Protein AF-A0AAU8SUC9-F1 (afdb_monomer_lite)

Foldseek 3Di:
DWDQDPVRDIDDDDPPDDDDDPDDQPWDKDWDKAKFQFADAQDDPWTWTWGQHPVRDIDIATEDPVQVVPDPDDRHRHIWIFTWIFIARPVPRDTHNIHTPHTDDPDPDDDVVVVVVVVVVVCVVCVVPDPPVVVVCVVVPDDD

Radius of gyration: 23.09 Å; chains: 1; bounding box: 50×42×51 Å

Structure (mmCIF, N/CA/C/O backbone):
data_AF-A0AAU8SUC9-F1
#
_entry.id   AF-A0AAU8SUC9-F1
#
loop_
_atom_site.group_PDB
_atom_site.id
_atom_site.type_symbol
_atom_site.label_atom_id
_atom_site.label_alt_id
_atom_site.label_comp_id
_atom_site.label_asym_id
_atom_site.label_entity_id
_atom_site.label_seq_id
_atom_site.pdbx_PDB_ins_code
_atom_site.Cartn_x
_atom_site.Cartn_y
_atom_site.Cartn_z
_atom_site.occupancy
_atom_site.B_iso_or_equiv
_atom_site.auth_seq_id
_atom_site.auth_comp_id
_atom_site.auth_asym_id
_atom_site.auth_atom_id
_atom_site.pdbx_PDB_model_num
ATOM 1 N N . MET A 1 1 ? -11.347 16.479 -35.833 1.00 60.66 1 MET A N 1
ATOM 2 C CA . MET A 1 1 ? -12.434 15.485 -35.623 1.00 60.66 1 MET A CA 1
ATOM 3 C C . MET A 1 1 ? -13.723 16.224 -35.257 1.00 60.66 1 MET A C 1
ATOM 5 O O . MET A 1 1 ? -13.622 17.244 -34.582 1.00 60.66 1 MET A O 1
ATOM 9 N N . LYS A 1 2 ? -14.902 15.793 -35.737 1.00 58.38 2 LYS A N 1
ATOM 10 C CA . LYS A 1 2 ? -16.201 16.435 -35.433 1.00 58.38 2 LYS A CA 1
ATOM 11 C C . LYS A 1 2 ? -17.049 15.496 -34.575 1.00 58.38 2 LYS A C 1
ATOM 13 O O . LYS A 1 2 ? -17.334 14.389 -35.020 1.00 58.38 2 LYS A O 1
ATOM 18 N N . ILE A 1 3 ? -17.450 15.939 -33.386 1.00 65.25 3 ILE A N 1
ATOM 19 C CA . ILE A 1 3 ? -18.342 15.187 -32.491 1.00 65.25 3 ILE A CA 1
ATOM 20 C C . ILE A 1 3 ? -19.700 15.895 -32.486 1.00 65.25 3 ILE A C 1
ATOM 22 O O . ILE A 1 3 ? -19.759 17.116 -32.324 1.00 65.25 3 ILE A O 1
ATOM 26 N N . ARG A 1 4 ? -20.786 15.146 -32.705 1.00 55.44 4 ARG A N 1
ATOM 27 C CA . ARG A 1 4 ? -22.156 15.659 -32.558 1.00 55.44 4 ARG A CA 1
ATOM 28 C C . ARG A 1 4 ? -22.596 15.466 -31.114 1.00 55.44 4 ARG A C 1
ATOM 30 O O . ARG A 1 4 ? -22.541 14.346 -30.613 1.00 55.44 4 ARG A O 1
ATOM 37 N N . THR A 1 5 ? -23.024 16.538 -30.460 1.00 64.50 5 THR A N 1
ATOM 38 C CA . THR A 1 5 ? -23.604 16.451 -29.117 1.00 64.50 5 THR A CA 1
ATOM 39 C C . THR A 1 5 ? -25.114 16.225 -29.193 1.00 64.50 5 THR A C 1
ATOM 41 O O . THR A 1 5 ? -25.750 16.469 -30.219 1.00 64.50 5 THR A O 1
ATOM 44 N N . HIS A 1 6 ? -25.699 15.776 -28.083 1.00 63.12 6 HIS A N 1
ATOM 45 C CA . HIS A 1 6 ? -27.139 15.538 -27.926 1.00 63.12 6 HIS A CA 1
ATOM 46 C C . HIS A 1 6 ? -27.999 16.808 -28.107 1.00 63.12 6 HIS A C 1
ATOM 48 O O . HIS A 1 6 ? -29.202 16.704 -28.310 1.00 63.12 6 HIS A O 1
ATOM 54 N N . LEU A 1 7 ? -27.381 17.995 -28.098 1.00 68.62 7 LEU A N 1
ATOM 55 C CA . LEU A 1 7 ? -28.018 19.295 -28.343 1.00 68.62 7 LEU A CA 1
ATOM 56 C C . LEU A 1 7 ? -27.896 19.768 -29.805 1.00 68.62 7 LEU A C 1
ATOM 58 O O . LEU A 1 7 ? -28.199 20.916 -30.113 1.00 68.62 7 LEU A O 1
ATOM 62 N N . GLY A 1 8 ? -27.403 18.924 -30.719 1.00 67.06 8 GLY A N 1
ATOM 63 C CA . GLY A 1 8 ? -27.232 19.277 -32.135 1.00 67.06 8 GLY A CA 1
ATOM 64 C C . GLY A 1 8 ? -26.048 20.209 -32.425 1.00 67.06 8 GLY A C 1
ATOM 65 O O . GLY A 1 8 ? -25.765 20.496 -33.589 1.00 67.06 8 GLY A O 1
ATOM 66 N N . ALA A 1 9 ? -25.310 20.640 -31.398 1.00 69.69 9 ALA A N 1
ATOM 67 C CA . ALA A 1 9 ? -24.085 21.406 -31.567 1.00 69.69 9 ALA A CA 1
ATOM 68 C C . ALA A 1 9 ? -22.959 20.509 -32.111 1.00 69.69 9 ALA A C 1
ATOM 70 O O . ALA A 1 9 ? -22.746 19.377 -31.662 1.00 69.69 9 ALA A O 1
ATOM 71 N N . VAL A 1 10 ? -22.222 21.020 -33.098 1.00 69.00 10 VAL A N 1
ATOM 72 C CA . VAL A 1 10 ? -21.059 20.337 -33.676 1.00 69.00 10 VAL A CA 1
ATOM 73 C C . VAL A 1 10 ? -19.804 20.885 -33.016 1.00 69.00 10 VAL A C 1
ATOM 75 O O . VAL A 1 10 ? -19.412 22.022 -33.276 1.00 69.00 10 VAL A O 1
ATOM 78 N N . ILE A 1 11 ? -19.146 20.067 -32.196 1.00 72.31 11 ILE A N 1
ATOM 79 C CA . ILE A 1 11 ? -17.850 20.421 -31.612 1.00 72.31 11 ILE A CA 1
ATOM 80 C C . ILE A 1 11 ? -16.757 20.065 -32.622 1.00 72.31 11 ILE A C 1
ATOM 82 O O . ILE A 1 11 ? -16.648 18.919 -33.072 1.00 72.31 11 ILE A O 1
ATOM 86 N N . ALA A 1 12 ? -15.946 21.058 -32.994 1.00 75.75 12 ALA A N 1
ATOM 87 C CA . ALA A 1 12 ? -14.793 20.885 -33.868 1.00 75.75 12 ALA A CA 1
ATOM 88 C C . ALA A 1 12 ? -13.502 20.855 -33.039 1.00 75.75 12 ALA A C 1
ATOM 90 O O . ALA A 1 12 ? -13.077 21.881 -32.517 1.00 75.75 12 ALA A O 1
ATOM 91 N N . ILE A 1 13 ? -12.864 19.685 -32.958 1.00 74.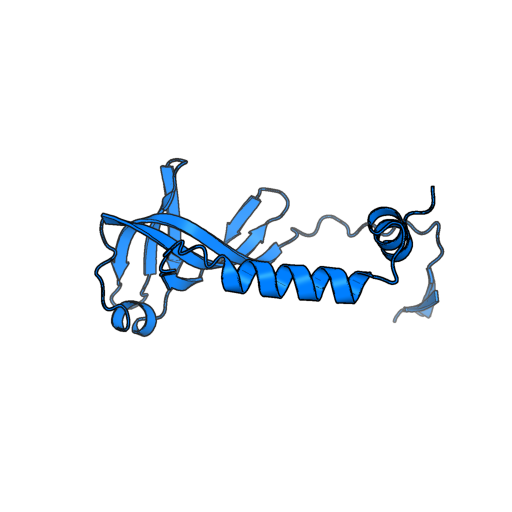44 13 ILE A N 1
ATOM 92 C CA . ILE A 1 13 ? -11.563 19.514 -32.295 1.00 74.44 13 ILE A CA 1
ATOM 93 C C . ILE A 1 13 ? -10.454 19.733 -33.331 1.00 74.44 13 ILE A C 1
ATOM 95 O O . ILE A 1 13 ? -10.416 19.028 -34.354 1.00 74.44 13 ILE A O 1
ATOM 99 N N . ARG A 1 14 ? -9.583 20.715 -33.068 1.00 78.00 14 ARG A N 1
ATOM 100 C CA . ARG A 1 14 ? -8.420 21.121 -33.878 1.00 78.00 14 ARG A CA 1
ATOM 101 C C . ARG A 1 14 ? -7.146 21.078 -33.027 1.00 78.00 14 ARG A C 1
ATOM 103 O O . ARG A 1 14 ? -7.227 21.025 -31.808 1.00 78.00 14 ARG A O 1
ATOM 110 N N . SER A 1 15 ? -5.976 21.161 -33.661 1.00 73.19 15 SER A N 1
ATOM 111 C CA . SER A 1 15 ? -4.673 21.194 -32.970 1.00 73.19 15 SER A CA 1
ATOM 112 C C . SER A 1 15 ? -4.510 22.371 -31.998 1.00 73.19 15 SER A C 1
ATOM 114 O O . SER A 1 15 ? -3.701 22.299 -31.088 1.00 73.19 15 SER A O 1
ATOM 116 N N . GLN A 1 16 ? -5.296 23.437 -32.165 1.00 77.25 16 GLN A N 1
ATOM 117 C CA . GLN A 1 16 ? -5.311 24.612 -31.282 1.00 77.25 16 GLN A CA 1
ATOM 118 C C . GLN A 1 16 ? -6.356 24.502 -30.157 1.00 77.25 16 GLN A C 1
ATOM 120 O O . GLN A 1 16 ? -6.477 25.403 -29.329 1.00 77.25 16 GLN A O 1
ATOM 125 N N . THR A 1 17 ? -7.171 23.443 -30.146 1.00 80.25 17 THR A N 1
ATOM 126 C CA . THR A 1 17 ? -8.195 23.248 -29.120 1.00 80.25 17 THR A CA 1
ATOM 127 C C . THR A 1 17 ? -7.518 22.876 -27.804 1.00 80.25 17 THR A C 1
ATOM 129 O O . THR A 1 17 ? -6.983 21.782 -27.667 1.00 80.25 17 THR A O 1
ATOM 132 N N . ASN A 1 18 ? -7.581 23.774 -26.820 1.00 67.44 18 ASN A N 1
ATOM 133 C CA . ASN A 1 18 ? -7.108 23.511 -25.465 1.00 67.44 18 ASN A CA 1
ATOM 134 C C . ASN A 1 18 ? -8.267 22.986 -24.609 1.00 67.44 18 ASN A C 1
ATOM 136 O O . ASN A 1 18 ? -9.080 23.766 -24.111 1.00 67.44 18 ASN A O 1
ATOM 140 N N . PHE A 1 19 ? -8.372 21.663 -24.480 1.00 68.88 19 PHE A N 1
ATOM 141 C CA . PHE A 1 19 ? -9.343 21.050 -23.579 1.00 68.88 19 PHE A CA 1
ATOM 142 C C . PHE A 1 19 ? -8.854 21.173 -22.134 1.00 68.88 19 PHE A C 1
ATOM 144 O O . PHE A 1 19 ? -7.811 20.632 -21.771 1.00 68.88 19 PHE A O 1
ATOM 151 N N . ARG A 1 20 ? -9.637 21.857 -21.301 1.00 61.12 20 ARG A N 1
ATOM 152 C CA . ARG A 1 20 ? -9.452 21.893 -19.852 1.00 61.12 20 ARG A CA 1
ATOM 153 C C . ARG A 1 20 ? -10.668 21.224 -19.234 1.00 61.12 20 ARG A C 1
ATOM 155 O O . ARG A 1 20 ? -11.768 21.748 -19.364 1.00 61.12 20 ARG A O 1
ATOM 162 N N . ALA A 1 21 ? -10.477 20.067 -18.607 1.00 58.41 21 ALA A N 1
ATOM 163 C CA . ALA A 1 21 ? -11.480 19.563 -17.680 1.00 58.41 21 ALA A CA 1
ATOM 164 C C . ALA A 1 21 ? -11.569 20.588 -16.540 1.00 58.41 21 ALA A C 1
ATOM 166 O O . ALA A 1 21 ? -10.546 20.866 -15.907 1.00 58.41 21 ALA A O 1
ATOM 167 N N . GLU A 1 22 ? -12.735 21.213 -16.353 1.00 55.66 22 GLU A N 1
ATOM 168 C CA . GLU A 1 22 ? -13.004 22.014 -15.156 1.00 55.66 22 GLU A CA 1
ATOM 169 C C . GLU A 1 22 ? -12.764 21.157 -13.908 1.00 55.66 22 GLU A C 1
ATOM 171 O O . GLU A 1 22 ? -12.849 19.935 -13.987 1.00 55.66 22 GLU A O 1
ATOM 176 N N . ASN A 1 23 ? -12.401 21.814 -12.801 1.00 55.09 23 ASN A N 1
ATOM 177 C CA . ASN A 1 23 ? -12.006 21.255 -11.503 1.00 55.09 23 ASN A CA 1
ATOM 178 C C . ASN A 1 23 ? -12.931 20.138 -10.986 1.00 55.09 23 ASN A C 1
ATOM 180 O O . ASN A 1 23 ? -13.742 20.335 -10.0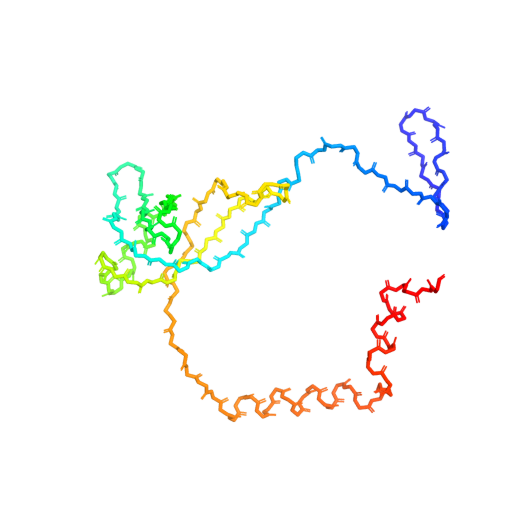85 1.00 55.09 23 ASN A O 1
ATOM 184 N N . GLU A 1 24 ? -12.774 18.940 -11.523 1.00 59.06 24 GLU A N 1
ATOM 185 C CA . GLU A 1 24 ? -13.194 17.706 -10.893 1.00 59.06 24 GLU A CA 1
ATOM 186 C C . GLU A 1 24 ? -12.014 17.248 -10.043 1.00 59.06 24 GLU A C 1
ATOM 188 O O . GLU A 1 24 ? -10.896 17.137 -10.557 1.00 59.06 24 GLU A O 1
ATOM 193 N N . GLN A 1 25 ? -12.250 17.003 -8.748 1.00 62.97 25 GLN A N 1
ATOM 194 C CA . GLN A 1 25 ? -11.316 16.252 -7.908 1.00 62.97 25 GLN A CA 1
ATOM 195 C C . GLN A 1 25 ? -10.878 15.026 -8.702 1.00 62.97 25 GLN A C 1
ATOM 197 O O . GLN A 1 25 ? -11.689 14.146 -9.012 1.00 62.97 25 GLN A O 1
ATOM 202 N N . ARG A 1 26 ? -9.606 15.001 -9.108 1.00 82.56 26 ARG A N 1
ATOM 203 C CA . ARG A 1 26 ? -9.081 13.952 -9.981 1.00 82.56 26 ARG A CA 1
ATOM 204 C C . ARG A 1 26 ? -8.755 12.738 -9.131 1.00 82.56 26 ARG A C 1
ATOM 206 O O . ARG A 1 26 ? -7.593 12.403 -8.931 1.00 82.56 26 ARG A O 1
ATOM 213 N N . LEU A 1 27 ? -9.804 12.099 -8.623 1.00 90.81 27 LEU A N 1
ATOM 214 C CA . LEU A 1 27 ? -9.714 10.834 -7.920 1.00 90.81 27 LEU A CA 1
ATOM 215 C C . LEU A 1 27 ? -9.441 9.734 -8.939 1.00 90.81 27 LEU A C 1
ATOM 217 O O . LEU A 1 27 ? -10.282 9.417 -9.783 1.00 90.81 27 LEU A O 1
ATOM 221 N N . VAL A 1 28 ? -8.257 9.139 -8.857 1.00 93.88 28 VAL A N 1
ATOM 222 C CA . VAL A 1 28 ? -7.856 8.035 -9.731 1.00 93.88 28 VAL A CA 1
ATOM 223 C C . VAL A 1 28 ? -7.657 6.764 -8.923 1.00 93.88 28 VAL A C 1
ATOM 225 O O . VAL A 1 28 ? -7.125 6.790 -7.816 1.00 93.88 28 VAL A O 1
ATOM 228 N N . ASN A 1 29 ? -8.074 5.629 -9.481 1.00 96.50 29 ASN A N 1
ATOM 229 C CA . ASN A 1 29 ? -7.775 4.336 -8.878 1.00 96.50 29 ASN A CA 1
ATOM 230 C C . ASN A 1 29 ? -6.285 4.033 -9.053 1.00 96.50 29 ASN A C 1
ATOM 232 O O . ASN A 1 29 ? -5.761 4.108 -10.167 1.00 96.50 29 ASN A O 1
ATOM 236 N N . VAL A 1 30 ? -5.617 3.664 -7.965 1.00 96.81 30 VAL A N 1
ATOM 237 C CA . VAL A 1 30 ? -4.188 3.340 -7.953 1.00 96.81 30 VAL A CA 1
ATOM 238 C C . VAL A 1 30 ? -3.934 1.987 -7.308 1.00 96.81 30 VAL A C 1
ATOM 240 O O . VAL A 1 30 ? -4.675 1.546 -6.431 1.00 96.81 30 VAL A O 1
ATOM 243 N N . ASP A 1 31 ? -2.847 1.359 -7.743 1.00 97.56 31 ASP A N 1
ATOM 244 C CA . ASP A 1 31 ? -2.215 0.210 -7.102 1.00 97.56 31 ASP A CA 1
ATOM 245 C C . ASP A 1 31 ? -0.829 0.676 -6.621 1.00 97.56 31 ASP A C 1
ATOM 247 O O . ASP A 1 31 ? -0.066 1.272 -7.397 1.00 97.56 31 ASP A O 1
ATOM 251 N N . ARG A 1 32 ? -0.544 0.538 -5.324 1.00 94.56 32 ARG A N 1
ATOM 252 C CA . ARG A 1 32 ? 0.645 1.121 -4.678 1.00 94.56 32 ARG A CA 1
ATOM 253 C C . ARG A 1 32 ? 1.267 0.142 -3.699 1.00 94.56 32 ARG A C 1
ATOM 255 O O . ARG A 1 32 ? 0.557 -0.580 -3.013 1.00 94.56 32 ARG A O 1
ATOM 262 N N . TYR A 1 33 ? 2.589 0.196 -3.587 1.00 95.56 33 TYR A N 1
ATOM 263 C CA . TYR A 1 33 ? 3.329 -0.431 -2.500 1.00 95.56 33 TYR A CA 1
ATOM 264 C C . TYR A 1 33 ? 3.677 0.645 -1.479 1.00 95.56 33 TYR A C 1
ATOM 266 O O . TYR A 1 33 ? 4.339 1.625 -1.820 1.00 95.56 33 TYR A O 1
ATOM 274 N N . VAL A 1 34 ? 3.212 0.478 -0.245 1.00 95.00 34 VAL A N 1
ATOM 275 C CA . VAL A 1 34 ? 3.440 1.431 0.844 1.00 95.00 34 VAL A CA 1
ATOM 276 C C . VAL A 1 34 ? 4.220 0.736 1.948 1.00 95.00 34 VAL A C 1
ATOM 278 O O . VAL A 1 34 ? 3.773 -0.282 2.465 1.00 95.00 34 VAL A O 1
ATOM 281 N N . GLY A 1 35 ? 5.395 1.266 2.284 1.00 95.31 35 GLY A N 1
ATOM 282 C CA . GLY A 1 35 ? 6.226 0.749 3.369 1.00 95.31 35 GLY A CA 1
ATOM 283 C C . GLY A 1 35 ? 5.852 1.372 4.710 1.00 95.31 35 GLY A C 1
ATOM 284 O O . GLY A 1 35 ? 5.678 2.591 4.797 1.00 95.31 35 GLY A O 1
ATOM 285 N N . GLY A 1 36 ? 5.756 0.553 5.752 1.00 95.62 36 GLY A N 1
ATOM 286 C CA . GLY A 1 36 ? 5.542 1.034 7.112 1.00 95.62 36 GLY A CA 1
ATOM 287 C C . GLY A 1 36 ? 5.536 -0.074 8.159 1.00 95.62 36 GLY A C 1
ATOM 288 O O . GLY A 1 36 ? 5.667 -1.259 7.849 1.00 95.62 36 GLY A O 1
ATOM 289 N N . GLU A 1 37 ? 5.387 0.333 9.418 1.00 97.56 37 GLU A N 1
ATOM 290 C CA . GLU A 1 37 ? 5.260 -0.583 10.550 1.00 97.56 37 GLU A CA 1
ATOM 291 C C . GLU A 1 37 ? 3.796 -0.945 10.784 1.00 97.56 37 GLU A C 1
ATOM 293 O O . GLU A 1 37 ? 2.993 -0.071 11.115 1.00 97.56 37 GLU A O 1
ATOM 298 N N . VAL A 1 38 ? 3.439 -2.224 10.682 1.00 97.69 38 VAL A N 1
ATOM 299 C CA . VAL A 1 38 ? 2.078 -2.672 11.012 1.00 97.69 38 VAL A CA 1
ATOM 300 C C . VAL A 1 38 ? 1.906 -2.675 12.528 1.00 97.69 38 VAL A C 1
ATOM 302 O O . VAL A 1 38 ? 2.519 -3.479 13.216 1.00 97.69 38 VAL A O 1
ATOM 305 N N . VAL A 1 39 ? 1.065 -1.795 13.062 1.00 98.12 39 VAL A N 1
ATOM 306 C CA . VAL A 1 39 ? 0.844 -1.639 14.514 1.00 98.12 39 VAL A CA 1
ATOM 307 C C . VAL A 1 39 ? -0.485 -2.222 14.993 1.00 98.12 39 VAL A C 1
ATOM 309 O O . VAL A 1 39 ? -0.645 -2.459 16.185 1.00 98.12 39 VAL A O 1
ATOM 312 N N . ASP A 1 40 ? -1.420 -2.465 14.074 1.00 98.00 40 ASP A N 1
ATOM 313 C CA . ASP A 1 40 ? -2.678 -3.170 14.329 1.00 98.00 40 ASP A CA 1
ATOM 314 C C . ASP A 1 40 ? -3.029 -4.041 13.119 1.00 98.00 40 ASP A C 1
ATOM 316 O O . ASP A 1 40 ? -2.758 -3.665 11.973 1.00 98.00 40 ASP A O 1
ATOM 320 N N . LEU A 1 41 ? -3.586 -5.224 13.372 1.00 97.31 41 LEU A N 1
ATOM 321 C CA . LEU A 1 41 ? -3.932 -6.190 12.337 1.00 97.31 41 LEU A CA 1
ATOM 322 C C . LEU A 1 41 ? -5.064 -7.096 12.817 1.00 97.31 41 LEU A C 1
ATOM 324 O O . LEU A 1 41 ? -4.914 -7.834 13.793 1.00 97.31 41 LEU A O 1
ATOM 328 N N . GLY A 1 42 ? -6.175 -7.102 12.087 1.00 96.00 42 GLY A N 1
ATOM 329 C CA . GLY A 1 42 ? -7.315 -7.962 12.380 1.00 96.00 42 GLY A CA 1
ATOM 330 C C . GLY A 1 42 ? -8.629 -7.198 12.373 1.00 96.00 42 GLY A C 1
ATOM 331 O O . GLY A 1 42 ? -8.807 -6.251 11.624 1.00 96.00 42 GLY A O 1
ATOM 332 N N . GLY A 1 43 ? -9.596 -7.666 13.158 1.00 95.25 43 GLY A N 1
ATOM 333 C CA . GLY A 1 43 ? -10.943 -7.099 13.212 1.00 95.25 43 GLY A CA 1
ATOM 334 C C . GLY A 1 43 ? -12.018 -8.182 13.167 1.00 95.25 43 GLY A C 1
ATOM 335 O O . GLY A 1 43 ? -11.995 -9.090 12.331 1.00 95.25 43 GLY A O 1
ATOM 336 N N . ALA A 1 44 ? -12.976 -8.101 14.092 1.00 93.19 44 ALA A N 1
ATOM 337 C CA . ALA A 1 44 ? -14.029 -9.106 14.222 1.00 93.19 44 ALA A CA 1
ATOM 338 C C . ALA A 1 44 ? -15.006 -9.071 13.037 1.00 93.19 44 ALA A C 1
ATOM 340 O O . ALA A 1 44 ? -15.275 -10.110 12.434 1.00 93.19 44 ALA A O 1
ATOM 341 N N . THR A 1 45 ? -15.498 -7.878 12.696 1.00 93.69 45 THR A N 1
ATOM 342 C CA . THR A 1 45 ? -16.501 -7.643 11.643 1.00 93.69 45 THR A CA 1
ATOM 343 C C . THR A 1 45 ? -15.914 -6.965 10.410 1.00 93.69 45 THR A C 1
ATOM 345 O O . THR A 1 45 ? -16.331 -7.264 9.297 1.00 93.69 45 THR A O 1
ATOM 348 N N . GLN A 1 46 ? -14.931 -6.084 10.602 1.00 95.31 46 GLN A N 1
ATOM 349 C CA . GLN A 1 46 ? -14.262 -5.333 9.541 1.00 95.31 46 GLN A CA 1
ATOM 350 C C . GLN A 1 46 ? -12.749 -5.531 9.656 1.00 95.31 46 GLN A C 1
ATOM 352 O O . GLN A 1 46 ? -12.083 -4.736 10.324 1.00 95.31 46 GLN A O 1
ATOM 357 N N . PRO A 1 47 ? -12.205 -6.611 9.067 1.00 97.69 47 PRO A N 1
ATOM 358 C CA . PRO A 1 47 ? -10.772 -6.845 9.072 1.00 97.69 47 PRO A CA 1
ATOM 359 C C . PRO A 1 47 ? -10.028 -5.682 8.408 1.00 97.69 47 PRO A C 1
ATOM 361 O O . PRO A 1 47 ? -10.430 -5.183 7.353 1.00 97.69 47 PRO A O 1
ATOM 364 N N . ASN A 1 48 ? -8.947 -5.244 9.034 1.00 98.12 48 ASN A N 1
ATOM 365 C CA . ASN A 1 48 ? -8.126 -4.131 8.597 1.00 98.12 48 ASN A CA 1
ATOM 366 C C . ASN A 1 48 ? -6.671 -4.314 9.065 1.00 98.12 48 ASN A C 1
ATOM 368 O O . ASN A 1 48 ? -6.349 -5.250 9.804 1.00 98.12 48 ASN A O 1
ATOM 372 N N . ALA A 1 49 ? -5.795 -3.440 8.579 1.00 97.81 49 ALA A N 1
ATOM 373 C CA . ALA A 1 49 ? -4.449 -3.265 9.104 1.00 97.81 49 ALA A CA 1
ATOM 374 C C . ALA A 1 49 ? -4.160 -1.772 9.269 1.00 97.81 49 ALA A C 1
ATOM 376 O O . ALA A 1 49 ? -4.537 -0.964 8.412 1.00 97.81 49 ALA A O 1
ATOM 377 N N . HIS A 1 50 ? -3.482 -1.409 10.353 1.00 98.25 50 HIS A N 1
ATOM 378 C CA . HIS A 1 50 ? -2.981 -0.059 10.580 1.00 98.25 50 HIS A CA 1
ATOM 379 C C . HIS A 1 50 ? -1.464 -0.068 10.435 1.00 98.25 50 HIS A C 1
ATOM 381 O O . HIS A 1 50 ? -0.774 -0.785 11.159 1.00 98.25 50 HIS A O 1
ATOM 387 N N . SER A 1 51 ? -0.945 0.748 9.522 1.00 97.62 51 SER A N 1
ATOM 388 C CA . SER A 1 51 ? 0.486 0.874 9.266 1.00 97.62 51 SER A CA 1
ATOM 389 C C . SER A 1 51 ? 0.962 2.285 9.582 1.00 97.62 51 SER A C 1
ATOM 391 O O . SER A 1 51 ? 0.473 3.248 8.990 1.00 97.62 51 SER A O 1
ATOM 393 N N . LYS A 1 52 ? 1.938 2.425 10.479 1.00 98.00 52 LYS A N 1
ATOM 394 C CA . LYS A 1 52 ? 2.640 3.692 10.691 1.00 98.00 52 LYS A CA 1
ATOM 395 C C . LYS A 1 52 ? 3.632 3.934 9.563 1.00 98.00 52 LYS A C 1
ATOM 397 O O . LYS A 1 52 ? 4.494 3.101 9.289 1.00 98.00 52 LYS A O 1
ATOM 402 N N . LEU A 1 53 ? 3.492 5.082 8.919 1.00 95.62 53 LEU A N 1
ATOM 403 C CA . LEU A 1 53 ? 4.338 5.532 7.825 1.00 95.62 53 LEU A CA 1
ATOM 404 C C . LEU A 1 53 ? 5.551 6.321 8.356 1.00 95.62 53 LEU A C 1
ATOM 406 O O . LEU A 1 53 ? 5.529 6.788 9.500 1.00 95.62 53 LEU A O 1
ATOM 410 N N . PRO A 1 54 ? 6.606 6.515 7.538 1.00 93.00 54 PRO A N 1
ATOM 411 C CA . PRO A 1 54 ? 7.791 7.284 7.934 1.00 93.00 54 PRO A CA 1
ATOM 412 C C . PRO A 1 54 ? 7.507 8.738 8.335 1.00 93.00 54 PRO A C 1
ATOM 414 O O . PRO A 1 54 ? 8.244 9.309 9.133 1.00 93.00 54 PRO A O 1
ATOM 417 N N . ASP A 1 55 ? 6.432 9.332 7.813 1.00 92.06 55 ASP A N 1
ATOM 418 C CA . ASP A 1 55 ? 5.974 10.687 8.147 1.00 92.06 55 ASP A CA 1
ATOM 419 C C . ASP A 1 55 ? 5.103 10.737 9.422 1.00 92.06 55 ASP A C 1
ATOM 421 O O . ASP A 1 55 ? 4.444 11.740 9.695 1.00 92.06 55 ASP A O 1
ATOM 425 N N . ALA A 1 56 ? 5.093 9.649 10.199 1.00 89.94 56 ALA A N 1
ATOM 426 C CA . ALA A 1 56 ? 4.286 9.429 11.397 1.00 89.94 56 ALA A CA 1
ATOM 427 C C . ALA A 1 56 ? 2.761 9.378 11.175 1.00 89.94 56 ALA A C 1
ATOM 429 O O . ALA A 1 56 ? 2.018 9.181 12.145 1.00 89.94 56 ALA A O 1
ATOM 430 N N . LYS A 1 57 ? 2.270 9.476 9.931 1.00 94.25 57 LYS A N 1
ATOM 431 C CA . LYS A 1 57 ? 0.856 9.220 9.633 1.00 94.25 57 LYS A CA 1
ATOM 432 C C . LYS A 1 57 ? 0.547 7.733 9.778 1.00 94.25 57 LYS A C 1
ATOM 434 O O . LYS A 1 57 ? 1.414 6.870 9.658 1.00 94.25 57 LYS A O 1
ATOM 439 N N . THR A 1 58 ? -0.717 7.425 10.046 1.00 96.75 58 THR A N 1
ATOM 440 C CA . THR A 1 58 ? -1.204 6.042 10.072 1.00 96.75 58 THR A CA 1
ATOM 441 C C . THR A 1 58 ? -2.061 5.796 8.844 1.00 96.75 58 THR A C 1
ATOM 443 O O . THR A 1 58 ? -3.090 6.443 8.663 1.00 96.75 58 THR A O 1
ATOM 446 N N . LEU A 1 59 ? -1.640 4.847 8.015 1.00 97.00 59 LEU A N 1
ATOM 447 C CA . LEU A 1 59 ? -2.443 4.317 6.927 1.00 97.00 59 LEU A CA 1
ATOM 448 C C . LEU A 1 59 ? -3.338 3.202 7.471 1.00 97.00 59 LEU A C 1
ATOM 450 O O . LEU A 1 59 ? -2.840 2.197 7.976 1.00 97.00 59 LEU A O 1
ATOM 454 N N . VAL A 1 60 ? -4.651 3.368 7.332 1.00 97.81 60 VAL A N 1
ATOM 455 C CA . VAL A 1 60 ? -5.644 2.335 7.647 1.00 97.81 60 VAL A CA 1
ATOM 456 C C . VAL A 1 60 ? -6.130 1.718 6.344 1.00 97.81 60 VAL A C 1
ATOM 458 O O . VAL A 1 60 ? -6.634 2.422 5.468 1.00 97.81 60 VAL A O 1
ATOM 461 N N . VAL A 1 61 ? -5.988 0.402 6.213 1.00 98.25 61 VAL A N 1
ATOM 462 C CA . VAL A 1 61 ? -6.428 -0.347 5.030 1.00 98.25 61 VAL A CA 1
ATOM 463 C C . VAL A 1 61 ? -7.467 -1.381 5.426 1.00 98.25 61 VAL A C 1
ATOM 465 O O . VAL A 1 61 ? -7.242 -2.170 6.343 1.00 98.25 61 VAL A O 1
ATOM 468 N N . ARG A 1 62 ? -8.600 -1.422 4.715 1.00 98.31 62 ARG A N 1
ATOM 469 C CA . ARG A 1 62 ? -9.531 -2.555 4.840 1.00 98.31 62 ARG A CA 1
ATOM 470 C C . ARG A 1 62 ? -8.879 -3.799 4.247 1.00 98.31 62 ARG A C 1
ATOM 472 O O . ARG A 1 62 ? -8.093 -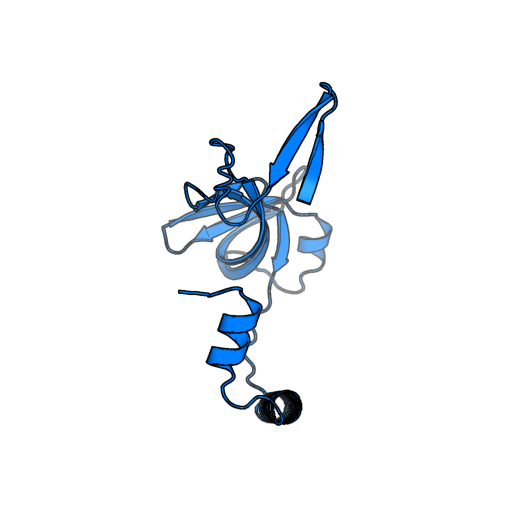3.690 3.307 1.00 98.31 62 ARG A O 1
ATOM 479 N N . THR A 1 63 ? -9.247 -4.980 4.713 1.00 97.44 63 THR A N 1
ATOM 480 C CA . THR A 1 63 ? -8.792 -6.223 4.087 1.00 97.44 63 THR A CA 1
ATOM 481 C C . THR A 1 63 ? -9.822 -7.332 4.221 1.00 97.44 63 THR A C 1
ATOM 483 O O . THR A 1 63 ? -10.742 -7.262 5.036 1.00 97.44 63 THR A O 1
ATOM 486 N N . ASP A 1 64 ? -9.660 -8.377 3.421 1.00 95.50 64 ASP A N 1
ATOM 487 C CA . ASP A 1 64 ? -10.408 -9.611 3.594 1.00 95.50 64 ASP A CA 1
ATOM 488 C C . ASP A 1 64 ? -9.742 -10.471 4.670 1.00 95.50 64 ASP A C 1
ATOM 490 O O . ASP A 1 64 ? -8.523 -10.640 4.697 1.00 95.50 64 ASP A O 1
ATOM 494 N N . ARG A 1 65 ? -10.543 -11.108 5.536 1.00 95.69 65 ARG A N 1
ATOM 495 C CA . ARG A 1 65 ? -10.020 -12.001 6.591 1.00 95.69 65 ARG A CA 1
ATOM 496 C C . ARG A 1 65 ? -9.102 -13.095 6.026 1.00 95.69 65 ARG A C 1
ATOM 498 O O . ARG A 1 65 ? -8.183 -13.535 6.709 1.00 95.69 65 ARG A O 1
ATOM 505 N N . ASN A 1 66 ? -9.365 -13.545 4.799 1.00 95.94 66 ASN A N 1
ATOM 506 C CA . ASN A 1 66 ? -8.565 -14.572 4.141 1.00 95.94 66 ASN A CA 1
ATOM 507 C C . ASN A 1 66 ? -7.152 -14.094 3.800 1.00 95.94 66 ASN A C 1
ATOM 509 O O . ASN A 1 66 ? -6.250 -14.908 3.929 1.00 95.94 66 ASN A O 1
ATOM 513 N N . VAL A 1 67 ? -6.959 -12.812 3.456 1.00 95.31 67 VAL A N 1
ATOM 514 C CA . VAL A 1 67 ? -5.627 -12.233 3.199 1.00 95.31 67 VAL A CA 1
ATOM 515 C C . VAL A 1 67 ? -4.770 -12.346 4.453 1.00 95.31 67 VAL A C 1
ATOM 517 O O . VAL A 1 67 ? -3.673 -12.875 4.397 1.00 95.31 67 VAL A O 1
ATOM 520 N N . ILE A 1 68 ? -5.304 -11.948 5.614 1.00 95.38 68 ILE A N 1
ATOM 521 C CA . ILE A 1 68 ? -4.583 -12.075 6.892 1.00 95.38 68 ILE A CA 1
ATOM 522 C C . ILE A 1 68 ? -4.332 -13.551 7.233 1.00 95.38 68 ILE A C 1
ATOM 524 O O . ILE A 1 68 ? -3.253 -13.911 7.686 1.00 95.38 68 ILE A O 1
ATOM 528 N N . ARG A 1 69 ? -5.332 -14.422 7.038 1.00 95.06 69 ARG A N 1
ATOM 529 C CA . ARG A 1 69 ? -5.232 -15.846 7.402 1.00 95.06 69 ARG A CA 1
ATOM 530 C C . ARG A 1 69 ? -4.215 -16.611 6.551 1.00 95.06 69 ARG A C 1
ATOM 532 O O . ARG A 1 69 ? -3.664 -17.590 7.042 1.00 95.06 69 ARG A O 1
ATOM 539 N N . SER A 1 70 ? -4.034 -16.235 5.286 1.00 94.56 70 SER A N 1
ATOM 540 C CA . SER A 1 70 ? -3.103 -16.918 4.382 1.00 94.56 70 SER A CA 1
ATOM 541 C C . SER A 1 70 ? -1.640 -16.587 4.652 1.00 94.56 70 SER A C 1
ATOM 543 O O . SER A 1 70 ? -0.776 -17.310 4.164 1.00 94.56 70 SER A O 1
ATOM 545 N N . GLU A 1 71 ? -1.358 -15.532 5.416 1.00 93.94 71 GLU A N 1
ATOM 546 C CA . GLU A 1 71 ? 0.008 -15.178 5.785 1.00 93.94 71 GLU A CA 1
ATOM 547 C C . GLU A 1 71 ? 0.625 -16.251 6.681 1.00 93.94 71 GLU A C 1
ATOM 549 O O . GLU A 1 71 ? 0.080 -16.625 7.722 1.00 93.94 71 GLU A O 1
ATOM 554 N N . SER A 1 72 ? 1.803 -16.730 6.288 1.00 90.81 72 SER A N 1
ATOM 555 C CA . SER A 1 72 ? 2.585 -17.677 7.086 1.00 90.81 72 SER A CA 1
ATOM 556 C C . SER A 1 72 ? 3.393 -17.001 8.194 1.00 90.81 72 SER A C 1
ATOM 558 O O . SER A 1 72 ? 3.895 -17.675 9.092 1.00 90.81 72 SER A O 1
ATOM 560 N N . GLU A 1 73 ? 3.547 -15.678 8.127 1.00 90.94 73 GLU A N 1
ATOM 561 C CA . GLU A 1 73 ? 4.344 -14.892 9.061 1.00 90.94 73 GLU A CA 1
ATOM 562 C C . GLU A 1 73 ? 3.486 -13.855 9.787 1.00 90.94 73 GLU A C 1
ATOM 564 O O . GLU A 1 73 ? 2.550 -13.284 9.235 1.00 90.94 73 GLU A O 1
ATOM 569 N N . ASN A 1 74 ? 3.829 -13.580 11.047 1.00 93.50 74 ASN A N 1
ATOM 570 C CA . ASN A 1 74 ? 3.229 -12.471 11.780 1.00 93.50 74 ASN A CA 1
ATOM 571 C C . ASN A 1 74 ? 3.870 -11.143 11.353 1.00 93.50 74 ASN A C 1
ATOM 573 O O . ASN A 1 74 ? 5.086 -10.991 11.501 1.00 93.50 74 ASN A O 1
ATOM 577 N N . HIS A 1 75 ? 3.050 -10.185 10.918 1.00 95.19 75 HIS A N 1
ATOM 578 C CA . HIS A 1 75 ? 3.477 -8.847 10.487 1.00 95.19 75 HIS A CA 1
ATOM 579 C C . HIS A 1 75 ? 3.355 -7.768 11.570 1.00 95.19 75 HIS A C 1
ATOM 581 O O . HIS A 1 75 ? 3.897 -6.682 11.394 1.00 95.19 75 HIS A O 1
ATOM 587 N N . LEU A 1 76 ? 2.685 -8.046 12.698 1.00 96.62 76 LEU A N 1
ATOM 588 C CA . LEU A 1 76 ? 2.544 -7.073 13.788 1.00 96.62 76 LEU A CA 1
ATOM 589 C C . LEU A 1 76 ? 3.909 -6.629 14.328 1.00 96.62 76 LEU A C 1
ATOM 591 O O . LEU A 1 76 ? 4.764 -7.454 14.655 1.00 96.62 76 LEU A O 1
ATOM 595 N N . TYR A 1 77 ? 4.052 -5.314 14.463 1.00 96.88 77 TYR A N 1
ATOM 596 C CA . TYR A 1 77 ? 5.234 -4.580 14.909 1.00 96.88 77 TYR A CA 1
ATOM 597 C C . TYR A 1 77 ? 6.475 -4.821 14.041 1.00 96.88 77 TYR A C 1
ATOM 599 O O . TYR A 1 77 ? 7.606 -4.844 14.530 1.00 96.88 77 TYR A O 1
ATOM 607 N N . LYS A 1 78 ? 6.271 -5.041 12.736 1.00 95.38 78 LYS A N 1
ATOM 608 C CA . LYS A 1 78 ? 7.346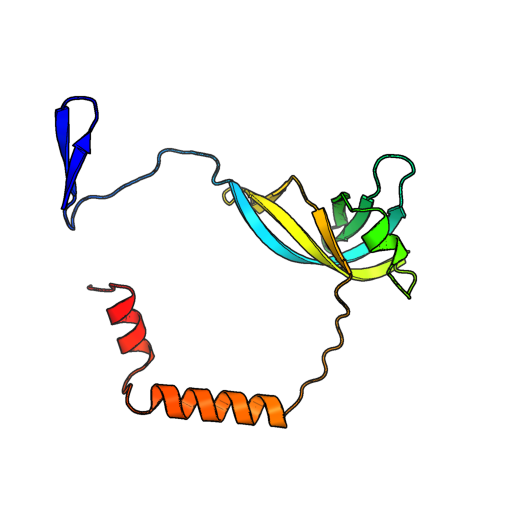 -5.201 11.751 1.00 95.38 78 LYS A CA 1
ATOM 609 C C . LYS A 1 78 ? 7.204 -4.207 10.609 1.00 95.38 78 LYS A C 1
ATOM 611 O O . LYS A 1 78 ? 6.098 -3.843 10.215 1.00 95.38 78 LYS A O 1
ATOM 616 N N . GLN A 1 79 ? 8.352 -3.822 10.056 1.00 94.69 79 GLN A N 1
ATOM 617 C CA . GLN A 1 79 ? 8.438 -3.079 8.802 1.00 94.69 79 GLN A CA 1
ATOM 618 C C . GLN A 1 79 ? 8.117 -4.009 7.634 1.00 94.69 79 GLN A C 1
ATOM 620 O O . GLN A 1 79 ? 8.821 -4.998 7.421 1.00 94.69 79 GLN A O 1
ATOM 625 N N . VAL A 1 80 ? 7.069 -3.684 6.883 1.00 94.06 80 VAL A N 1
ATOM 626 C CA . VAL A 1 80 ? 6.619 -4.449 5.715 1.00 94.06 80 VAL A CA 1
ATOM 627 C C . VAL A 1 80 ? 6.125 -3.506 4.623 1.00 94.06 80 VAL A C 1
ATOM 629 O O . VAL A 1 80 ? 5.772 -2.355 4.882 1.00 94.06 80 VAL A O 1
ATOM 632 N N . PHE A 1 81 ? 6.084 -3.997 3.386 1.00 95.31 81 PHE A N 1
ATOM 633 C CA . PHE A 1 81 ? 5.403 -3.307 2.297 1.00 95.31 81 PHE A CA 1
ATOM 634 C C . PHE A 1 81 ? 3.985 -3.849 2.156 1.00 95.31 81 PHE A C 1
ATOM 636 O O . PHE A 1 81 ? 3.773 -5.054 2.063 1.00 95.31 81 PHE A O 1
ATOM 643 N N . LEU A 1 82 ? 3.008 -2.955 2.106 1.00 96.31 82 LEU A N 1
ATOM 644 C CA . LEU A 1 82 ? 1.615 -3.274 1.848 1.00 96.31 82 LEU A CA 1
ATOM 645 C C . LEU A 1 82 ? 1.334 -2.958 0.383 1.00 96.31 82 LEU A C 1
ATOM 647 O O . LEU A 1 82 ? 1.506 -1.811 -0.037 1.00 96.31 82 LEU A O 1
ATOM 651 N N . ARG A 1 83 ? 0.874 -3.941 -0.394 1.00 97.00 83 ARG A N 1
ATOM 652 C CA . ARG A 1 83 ? 0.296 -3.658 -1.710 1.00 97.00 83 ARG A CA 1
ATOM 653 C C . ARG A 1 83 ? -1.165 -3.290 -1.525 1.00 97.00 83 ARG A C 1
ATOM 655 O O . ARG A 1 83 ? -1.950 -4.099 -1.029 1.00 97.00 83 ARG A O 1
ATOM 662 N N . ILE A 1 84 ? -1.534 -2.083 -1.925 1.00 98.00 84 ILE A N 1
ATOM 663 C CA . ILE A 1 84 ? -2.869 -1.535 -1.711 1.00 98.00 84 ILE A CA 1
ATOM 664 C C . ILE A 1 84 ? -3.524 -1.131 -3.025 1.00 98.00 84 ILE A C 1
ATOM 666 O O . ILE A 1 84 ? -2.861 -0.664 -3.951 1.00 98.00 84 ILE A O 1
ATOM 670 N N . ARG A 1 85 ? -4.851 -1.237 -3.062 1.00 98.31 85 ARG A N 1
ATOM 671 C CA . ARG A 1 85 ? -5.698 -0.519 -4.018 1.00 98.31 85 ARG A CA 1
ATOM 672 C C . ARG A 1 85 ? -6.402 0.613 -3.300 1.00 98.31 85 ARG A C 1
ATOM 674 O O . ARG A 1 85 ? -6.967 0.393 -2.233 1.00 98.31 85 ARG A O 1
ATOM 681 N N . ALA A 1 86 ? -6.374 1.802 -3.874 1.00 97.94 86 ALA A N 1
ATOM 682 C CA . ALA A 1 86 ? -6.942 2.997 -3.263 1.00 97.94 86 ALA A CA 1
ATOM 683 C C . ALA A 1 86 ? -7.402 3.984 -4.337 1.00 97.94 86 ALA A C 1
ATOM 685 O O . ALA A 1 86 ? -7.124 3.804 -5.527 1.00 97.94 86 ALA A O 1
ATOM 686 N N . LYS A 1 87 ? -8.072 5.048 -3.905 1.00 97.06 87 LYS A N 1
ATOM 687 C CA . LYS A 1 87 ? -8.256 6.262 -4.696 1.00 97.06 87 LYS A CA 1
ATOM 688 C C . LYS A 1 87 ? -7.211 7.283 -4.271 1.00 97.06 87 LYS A C 1
ATOM 690 O O . LYS A 1 87 ? -7.064 7.531 -3.078 1.00 97.06 87 LYS A O 1
ATOM 695 N N . LEU A 1 88 ? -6.504 7.851 -5.237 1.00 95.25 88 LEU A N 1
ATOM 696 C CA . LEU A 1 88 ? -5.573 8.954 -5.033 1.00 95.25 88 LEU A CA 1
ATOM 697 C C . LEU A 1 88 ? -6.232 10.247 -5.492 1.00 95.25 88 LEU A C 1
ATOM 699 O O . LEU A 1 88 ? -6.657 10.329 -6.647 1.00 95.25 88 LEU A O 1
ATOM 703 N N . ASP A 1 89 ? -6.279 11.237 -4.612 1.00 93.81 89 ASP A N 1
ATOM 704 C CA . ASP A 1 89 ? -6.542 12.615 -5.001 1.00 93.81 89 ASP A CA 1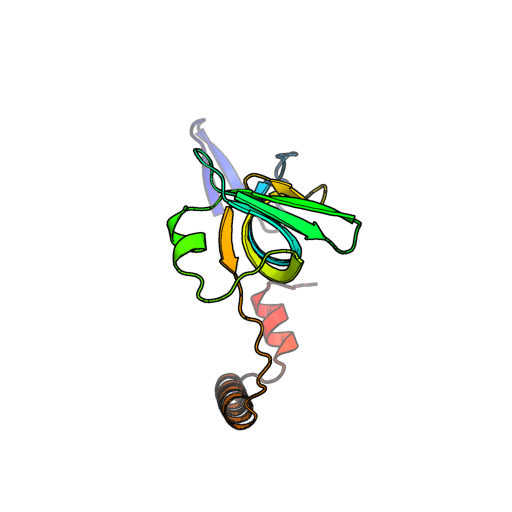
ATOM 705 C C . ASP A 1 89 ? -5.250 13.233 -5.552 1.00 93.81 89 ASP A C 1
ATOM 707 O O . ASP A 1 89 ? -4.271 13.396 -4.827 1.00 93.81 89 ASP A O 1
ATOM 711 N N . LEU A 1 90 ? -5.226 13.538 -6.852 1.00 89.62 90 LEU A N 1
ATOM 712 C CA . LEU A 1 90 ? -4.034 14.085 -7.510 1.00 89.62 90 LEU A CA 1
ATOM 713 C C . LEU A 1 90 ? -3.729 15.545 -7.141 1.00 89.62 90 LEU A C 1
ATOM 715 O O . LEU A 1 90 ? -2.656 16.027 -7.500 1.00 89.62 90 LEU A O 1
ATOM 719 N N . GLU A 1 91 ? -4.651 16.262 -6.499 1.00 89.19 91 GLU A N 1
ATOM 720 C CA . GLU A 1 91 ? -4.446 17.659 -6.109 1.00 89.19 91 GLU A CA 1
ATOM 721 C C . GLU A 1 91 ? -3.693 17.764 -4.781 1.00 89.19 91 GLU A C 1
ATOM 723 O O . GLU A 1 91 ? -2.748 18.545 -4.667 1.00 89.19 91 GLU A O 1
ATOM 728 N N . ILE A 1 92 ? -4.086 16.950 -3.798 1.00 90.75 92 ILE A N 1
ATOM 729 C CA . ILE A 1 92 ? -3.537 16.989 -2.431 1.00 90.75 92 ILE A CA 1
ATOM 730 C C . ILE A 1 92 ? -2.633 15.798 -2.086 1.00 90.75 92 ILE A C 1
ATOM 732 O O . ILE A 1 92 ? -2.070 15.761 -0.995 1.00 90.75 92 ILE A O 1
ATOM 736 N N . ASP A 1 93 ? -2.480 14.846 -3.009 1.00 89.62 93 ASP A N 1
ATOM 737 C CA . ASP A 1 93 ? -1.683 13.620 -2.850 1.00 89.62 93 ASP A CA 1
ATOM 738 C C . ASP A 1 93 ? -2.133 12.748 -1.659 1.00 89.62 93 ASP A C 1
ATOM 740 O O . ASP A 1 93 ? -1.331 12.146 -0.945 1.00 89.62 93 ASP A O 1
ATOM 744 N N . GLU A 1 94 ? -3.451 12.670 -1.434 1.00 91.62 94 GLU A N 1
ATOM 745 C CA . GLU A 1 94 ? -4.041 11.874 -0.353 1.00 91.62 94 GLU A CA 1
ATOM 746 C C . GLU A 1 94 ? -4.733 10.604 -0.861 1.00 91.62 94 GLU A C 1
ATOM 748 O O . GLU A 1 94 ? -5.399 10.582 -1.900 1.00 91.62 94 GLU A O 1
ATOM 753 N N . LEU A 1 95 ? -4.585 9.522 -0.090 1.00 93.75 95 LEU A N 1
ATOM 754 C CA . LEU A 1 95 ? -5.198 8.227 -0.368 1.00 93.75 95 LEU A CA 1
ATOM 755 C C . LEU A 1 95 ? -6.507 8.056 0.406 1.00 93.75 95 LEU A C 1
ATOM 757 O O . LEU A 1 95 ? -6.576 8.298 1.609 1.00 93.75 95 LEU A O 1
ATOM 761 N N . SER A 1 96 ? -7.522 7.531 -0.271 1.00 94.94 96 SER A N 1
ATOM 762 C CA . SER A 1 96 ? -8.806 7.137 0.312 1.00 94.94 96 SER A CA 1
ATOM 763 C C . SER A 1 96 ? -9.238 5.755 -0.186 1.00 94.94 96 SER A C 1
ATOM 765 O O . SER A 1 96 ? -8.659 5.196 -1.119 1.00 94.94 96 SER A O 1
ATOM 767 N N . ASP A 1 97 ? -10.246 5.164 0.461 1.00 96.50 97 ASP A N 1
ATOM 768 C CA . ASP A 1 97 ? -10.793 3.845 0.111 1.00 96.50 97 ASP A CA 1
ATOM 769 C C . ASP A 1 97 ? -9.760 2.701 0.048 1.00 96.50 97 ASP A C 1
ATOM 771 O O . ASP A 1 97 ? -9.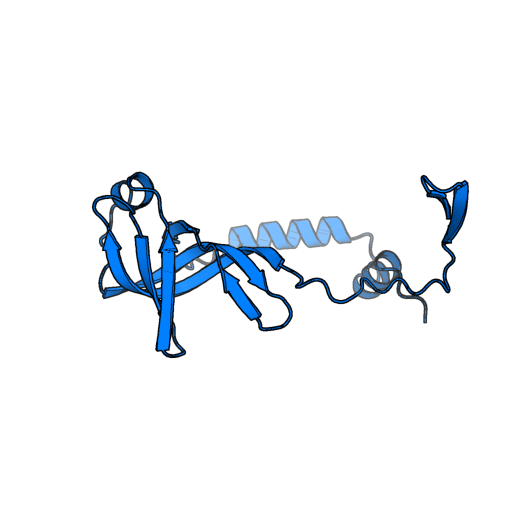953 1.719 -0.677 1.00 96.50 97 ASP A O 1
ATOM 775 N N . ALA A 1 98 ? -8.684 2.806 0.830 1.00 97.94 98 ALA A N 1
ATOM 776 C CA . ALA A 1 98 ? -7.556 1.895 0.757 1.00 97.94 98 ALA A CA 1
ATOM 777 C C . ALA A 1 98 ? -7.925 0.461 1.185 1.00 97.94 98 ALA A C 1
ATOM 779 O O . ALA A 1 98 ? -8.498 0.218 2.252 1.00 97.94 98 ALA A O 1
ATOM 780 N N . GLN A 1 99 ? -7.569 -0.499 0.337 1.00 98.31 99 GLN A N 1
ATOM 781 C CA . GLN A 1 99 ? -7.740 -1.929 0.543 1.00 98.31 99 GLN A CA 1
ATOM 782 C C . GLN A 1 99 ? -6.401 -2.631 0.402 1.00 98.31 99 GLN A C 1
ATOM 784 O O . GLN A 1 99 ? -5.733 -2.493 -0.622 1.00 98.31 99 GLN A O 1
ATOM 789 N N . LEU A 1 100 ? -6.043 -3.417 1.408 1.00 98.00 100 LEU A N 1
ATOM 790 C CA . LEU A 1 100 ? -4.905 -4.313 1.352 1.00 98.00 100 LEU A CA 1
ATOM 791 C C . LEU A 1 100 ? -5.194 -5.438 0.359 1.00 98.00 100 LEU A C 1
ATOM 793 O O . LEU A 1 100 ? -6.223 -6.109 0.445 1.00 98.00 100 LEU A O 1
ATOM 797 N N . VAL A 1 101 ? -4.270 -5.629 -0.573 1.00 96.88 101 VAL A N 1
ATOM 798 C CA . VAL A 1 101 ? -4.281 -6.743 -1.521 1.00 96.88 101 VAL A CA 1
ATOM 799 C C . VAL A 1 101 ? -3.396 -7.873 -1.008 1.00 96.88 101 VAL A C 1
ATOM 801 O O . VAL A 1 101 ? -3.827 -9.019 -1.005 1.00 96.88 101 VAL A O 1
ATOM 804 N N . GLU A 1 102 ? -2.184 -7.547 -0.560 1.00 95.12 102 GLU A N 1
ATOM 805 C CA . GLU A 1 102 ? -1.202 -8.506 -0.043 1.00 95.12 102 GLU A CA 1
ATOM 806 C C . GLU A 1 102 ? -0.152 -7.796 0.821 1.00 95.12 102 GLU A C 1
ATOM 808 O O . GLU A 1 102 ? 0.121 -6.600 0.640 1.00 95.12 102 GLU A O 1
ATOM 813 N N . PHE A 1 103 ? 0.467 -8.548 1.729 1.00 95.06 103 PHE A N 1
ATOM 814 C CA . PHE A 1 103 ? 1.741 -8.161 2.323 1.00 95.06 103 PHE A CA 1
ATOM 815 C C . PHE A 1 103 ? 2.842 -8.514 1.324 1.00 95.06 103 PHE A C 1
ATOM 817 O O . PHE A 1 103 ? 3.061 -9.676 0.993 1.00 95.06 103 PHE A O 1
ATOM 824 N N . ALA A 1 104 ? 3.512 -7.503 0.783 1.00 91.56 104 ALA A N 1
ATOM 825 C CA . ALA A 1 104 ? 4.542 -7.720 -0.212 1.00 91.56 104 ALA A CA 1
ATOM 826 C C . ALA A 1 104 ? 5.819 -8.202 0.479 1.00 91.56 104 ALA A C 1
ATOM 828 O O . ALA A 1 104 ? 6.462 -7.462 1.232 1.00 91.56 104 ALA A O 1
ATOM 829 N N . HIS A 1 105 ? 6.217 -9.436 0.185 1.00 79.12 105 HIS A N 1
ATOM 830 C CA . HIS A 1 105 ? 7.508 -9.960 0.603 1.00 79.12 105 HIS A CA 1
ATOM 831 C C . HIS A 1 105 ? 8.604 -9.278 -0.215 1.00 79.12 105 HIS A C 1
ATOM 833 O O . HIS A 1 105 ? 8.924 -9.682 -1.335 1.00 79.12 105 HIS A O 1
ATOM 839 N N . TYR A 1 106 ? 9.177 -8.210 0.337 1.00 67.38 106 TYR A N 1
ATOM 840 C CA . TYR A 1 106 ? 10.344 -7.575 -0.256 1.00 67.38 106 TYR A CA 1
ATOM 841 C C . TYR A 1 106 ? 11.568 -8.466 -0.025 1.00 67.38 106 TYR A C 1
ATOM 843 O O . TYR A 1 106 ? 12.266 -8.352 0.980 1.00 67.38 106 TYR A O 1
ATOM 851 N N . SER A 1 107 ? 11.807 -9.381 -0.964 1.00 64.62 107 SER A N 1
ATOM 852 C CA . SER A 1 107 ? 13.051 -10.137 -1.073 1.00 64.62 107 SER A CA 1
ATOM 853 C C . SER A 1 107 ? 13.833 -9.592 -2.269 1.00 64.62 107 SER A C 1
ATOM 855 O O . SER A 1 107 ? 13.631 -10.054 -3.394 1.00 64.62 107 SER A O 1
ATOM 857 N N . PRO A 1 108 ? 14.666 -8.551 -2.086 1.00 63.12 108 PRO A N 1
ATOM 858 C CA . PRO A 1 108 ? 15.491 -8.020 -3.160 1.00 63.12 108 PRO A CA 1
ATOM 859 C C . PRO A 1 108 ? 16.596 -9.030 -3.480 1.00 63.12 108 PRO A C 1
ATOM 861 O O . PRO A 1 108 ? 17.718 -8.929 -2.989 1.00 63.12 108 PRO A O 1
ATOM 864 N N . HIS A 1 109 ? 16.278 -10.029 -4.296 1.00 71.31 109 HIS A N 1
ATOM 865 C CA . HIS A 1 109 ? 17.279 -10.866 -4.933 1.00 71.31 109 HIS A CA 1
ATOM 866 C C . HIS A 1 109 ? 17.501 -10.336 -6.346 1.00 71.31 109 HIS A C 1
ATOM 868 O O . HIS A 1 109 ? 16.653 -10.490 -7.224 1.00 71.31 109 HIS A O 1
ATOM 874 N N . PHE A 1 110 ? 18.624 -9.651 -6.554 1.00 78.81 110 PHE A N 1
ATOM 875 C CA . PHE A 1 110 ? 19.054 -9.295 -7.898 1.00 78.81 110 PHE A CA 1
ATOM 876 C C . PHE A 1 110 ? 19.525 -10.572 -8.590 1.00 78.81 110 PHE A C 1
ATOM 878 O O . PHE A 1 110 ? 20.500 -11.172 -8.147 1.00 78.81 110 PHE A O 1
ATOM 885 N N . ASP A 1 111 ? 18.819 -10.981 -9.642 1.00 86.62 111 ASP A N 1
ATOM 886 C CA . ASP A 1 111 ? 19.229 -12.058 -10.542 1.00 86.62 111 ASP A CA 1
ATOM 887 C C . ASP A 1 111 ? 19.964 -11.431 -11.741 1.00 86.62 111 ASP A C 1
ATOM 889 O O . ASP A 1 111 ? 19.311 -10.890 -12.646 1.00 86.62 111 ASP A O 1
ATOM 893 N N . PRO A 1 112 ? 21.312 -11.471 -11.772 1.00 91.19 112 PRO A N 1
ATOM 894 C CA . PRO A 1 112 ? 22.080 -10.867 -12.854 1.00 91.19 112 PRO A CA 1
ATOM 895 C C . PRO A 1 112 ? 21.787 -11.526 -14.204 1.00 91.19 112 PRO A C 1
ATOM 897 O O . PRO A 1 112 ? 21.749 -10.841 -15.222 1.00 91.19 112 PRO A O 1
ATOM 900 N N . ALA A 1 113 ? 21.523 -12.836 -14.222 1.00 93.62 113 ALA A N 1
ATOM 901 C CA . ALA A 1 113 ? 21.290 -13.583 -15.454 1.00 93.62 113 ALA A CA 1
ATOM 902 C C . ALA A 1 113 ? 19.921 -13.248 -16.061 1.00 93.62 113 ALA A C 1
ATOM 904 O O . ALA A 1 113 ? 19.793 -13.072 -17.278 1.00 93.62 113 ALA A O 1
ATOM 905 N N . ALA A 1 114 ? 18.884 -13.116 -15.228 1.00 89.81 114 ALA A N 1
ATOM 906 C CA . ALA A 1 114 ? 17.585 -12.627 -15.685 1.00 89.81 114 ALA A CA 1
ATOM 907 C C . ALA A 1 114 ? 17.677 -11.182 -16.194 1.00 89.81 114 ALA A C 1
ATOM 909 O O . ALA A 1 114 ? 17.076 -10.864 -17.225 1.00 89.81 114 ALA A O 1
ATOM 910 N N . PHE A 1 115 ? 18.447 -10.330 -15.511 1.00 93.25 115 PHE A N 1
ATOM 911 C CA . PHE A 1 115 ? 18.676 -8.953 -15.935 1.00 93.25 115 PHE A CA 1
ATOM 912 C C . PHE A 1 115 ? 19.375 -8.885 -17.299 1.00 93.25 115 PHE A C 1
ATOM 914 O O . PHE A 1 115 ? 18.846 -8.254 -18.212 1.00 93.25 115 PHE A O 1
ATOM 921 N N . GLU A 1 116 ? 20.490 -9.596 -17.489 1.00 96.62 116 GLU A N 1
ATOM 922 C CA . GLU A 1 116 ? 21.195 -9.675 -18.778 1.00 96.62 116 GLU A CA 1
ATOM 923 C C . GLU A 1 116 ? 20.276 -10.158 -19.906 1.00 96.62 116 GLU A C 1
ATOM 925 O O . GLU A 1 116 ? 20.236 -9.566 -20.985 1.00 96.62 116 GLU A O 1
ATOM 930 N N . LYS A 1 117 ? 19.466 -11.191 -19.647 1.00 97.12 117 LYS A N 1
ATOM 931 C CA . LYS A 1 117 ? 18.508 -11.717 -20.626 1.00 97.12 117 LYS A CA 1
ATOM 932 C C . LYS A 1 117 ? 17.450 -10.687 -21.031 1.00 97.12 117 LYS A C 1
ATOM 934 O O . LYS A 1 117 ? 17.042 -10.659 -22.194 1.00 97.12 117 LYS A O 1
ATOM 939 N N . LEU A 1 118 ? 16.954 -9.886 -20.088 1.00 95.62 118 LEU A N 1
ATOM 940 C CA . LEU A 1 118 ? 15.988 -8.822 -20.374 1.00 95.62 118 LEU A CA 1
ATOM 941 C C . LEU A 1 118 ? 16.643 -7.669 -21.138 1.00 95.62 118 LEU A C 1
ATOM 943 O O . LEU A 1 118 ? 16.054 -7.192 -22.108 1.00 95.62 118 LEU A O 1
ATOM 947 N N . THR A 1 119 ? 17.862 -7.283 -20.759 1.00 95.12 119 THR A N 1
ATOM 948 C CA . THR A 1 119 ? 18.648 -6.253 -21.450 1.00 95.12 119 THR A CA 1
ATOM 949 C C . THR A 1 119 ? 18.912 -6.645 -22.901 1.00 95.12 119 THR A C 1
ATOM 951 O O . THR A 1 119 ? 18.546 -5.889 -23.794 1.00 95.12 119 THR A O 1
ATOM 954 N N . ALA A 1 120 ? 19.398 -7.864 -23.160 1.00 96.81 120 ALA A N 1
ATOM 955 C CA . ALA A 1 120 ? 19.646 -8.352 -24.519 1.00 96.81 120 ALA A CA 1
ATOM 956 C C . ALA A 1 120 ? 18.370 -8.378 -25.383 1.00 96.81 120 ALA A C 1
ATOM 958 O O . ALA A 1 120 ? 18.393 -8.032 -26.562 1.00 96.81 120 ALA A O 1
ATOM 959 N N . LYS A 1 121 ? 17.220 -8.748 -24.798 1.00 96.81 121 LYS A N 1
ATOM 960 C CA . LYS A 1 121 ? 15.924 -8.665 -25.494 1.00 96.81 121 LYS A CA 1
ATOM 961 C C . LYS A 1 121 ? 15.522 -7.226 -25.811 1.00 96.81 121 LYS A C 1
ATOM 963 O O . LYS A 1 121 ? 14.928 -6.989 -26.860 1.00 96.81 121 LYS A O 1
ATOM 968 N N . GLY A 1 122 ? 15.791 -6.296 -24.898 1.00 93.19 122 GLY A N 1
ATOM 969 C CA . GLY A 1 122 ? 15.556 -4.870 -25.104 1.00 93.19 122 GLY A CA 1
ATOM 970 C C . GLY A 1 122 ? 16.422 -4.320 -26.233 1.00 93.19 122 GLY A C 1
ATOM 971 O O . GLY A 1 122 ? 15.890 -3.710 -27.152 1.00 93.19 122 GLY A O 1
ATOM 972 N N . GLU A 1 123 ? 17.722 -4.600 -26.209 1.00 93.69 123 GLU A N 1
ATOM 973 C CA . GLU A 1 123 ? 18.663 -4.203 -27.263 1.00 93.69 123 GLU A CA 1
ATOM 974 C C . GLU A 1 123 ? 18.227 -4.728 -28.634 1.00 93.69 123 GLU A C 1
ATOM 976 O O . GLU A 1 123 ? 18.117 -3.954 -29.582 1.00 93.69 123 GLU A O 1
ATOM 981 N N . GLU A 1 124 ? 17.876 -6.013 -28.728 1.00 96.12 124 GLU A N 1
ATOM 982 C CA . GLU A 1 124 ? 17.390 -6.613 -29.974 1.00 96.12 124 GLU A CA 1
ATOM 983 C C . GLU A 1 124 ? 16.081 -5.967 -30.459 1.00 96.12 124 GLU A C 1
ATOM 985 O O . GLU A 1 124 ? 15.926 -5.695 -31.648 1.00 96.12 124 GLU A O 1
ATOM 990 N N . ALA A 1 125 ? 15.140 -5.679 -29.554 1.00 93.12 125 ALA A N 1
ATOM 991 C CA . ALA A 1 125 ? 13.870 -5.042 -29.906 1.00 93.12 125 ALA A CA 1
ATOM 992 C C . ALA A 1 125 ? 14.033 -3.588 -30.384 1.00 93.12 125 ALA A C 1
ATOM 994 O O . ALA A 1 125 ? 13.169 -3.077 -31.098 1.00 93.12 125 ALA A O 1
ATOM 995 N N . TRP A 1 126 ? 15.121 -2.926 -29.990 1.00 92.44 126 TRP A N 1
ATOM 996 C CA . TRP A 1 126 ? 15.405 -1.528 -30.314 1.00 92.44 126 TRP A CA 1
ATOM 997 C C . TRP A 1 126 ? 16.526 -1.359 -31.344 1.00 92.44 126 TRP A C 1
ATOM 999 O O . TRP A 1 126 ? 16.850 -0.225 -31.684 1.00 92.44 126 TRP A O 1
ATOM 1009 N N . LYS A 1 127 ? 17.084 -2.446 -31.892 1.00 93.75 127 LYS A N 1
ATOM 1010 C CA . LYS A 1 127 ? 18.237 -2.399 -32.810 1.00 93.75 127 LYS A CA 1
ATOM 1011 C C . LYS A 1 127 ? 18.025 -1.523 -34.052 1.00 93.75 127 LYS A C 1
ATOM 1013 O O . LYS A 1 127 ? 18.978 -0.955 -34.572 1.00 93.75 127 LYS A O 1
ATOM 1018 N N . ASP A 1 128 ? 16.776 -1.403 -34.508 1.00 94.06 128 ASP A N 1
ATOM 1019 C CA . ASP A 1 128 ? 16.392 -0.623 -35.692 1.00 94.06 128 ASP A CA 1
ATOM 1020 C C . ASP A 1 128 ? 15.932 0.808 -35.335 1.00 94.06 128 ASP A C 1
ATOM 1022 O O . ASP A 1 128 ? 15.523 1.584 -36.204 1.00 94.06 128 ASP A O 1
ATOM 1026 N N . VAL A 1 129 ? 15.982 1.179 -34.050 1.00 91.81 129 VAL A N 1
ATOM 1027 C CA . VAL A 1 129 ? 15.661 2.519 -33.552 1.00 91.81 129 VAL A CA 1
ATOM 1028 C C . VAL A 1 129 ? 16.968 3.278 -33.326 1.00 91.81 129 VAL A C 1
ATOM 1030 O O . VAL A 1 129 ? 17.695 2.992 -32.387 1.00 91.81 129 VAL A O 1
ATOM 1033 N N . GLY A 1 130 ? 17.255 4.267 -34.179 1.00 87.62 130 GLY A N 1
ATOM 1034 C CA . GLY A 1 130 ? 18.483 5.070 -34.095 1.00 87.62 130 GLY A CA 1
ATOM 1035 C C . GLY A 1 130 ? 18.592 5.885 -32.800 1.00 87.62 130 GLY A C 1
ATOM 1036 O O . GLY A 1 130 ? 19.283 5.495 -31.866 1.00 87.62 130 GLY A O 1
ATOM 1037 N N . ASP A 1 131 ? 17.910 7.031 -32.729 1.00 90.62 131 ASP A N 1
ATOM 1038 C CA . ASP A 1 131 ? 17.784 7.792 -31.480 1.00 90.62 131 ASP A CA 1
ATOM 1039 C C . ASP A 1 131 ? 16.477 7.396 -30.784 1.00 90.62 131 ASP A C 1
ATOM 1041 O O . ASP A 1 131 ? 15.384 7.831 -31.159 1.00 90.62 131 ASP A O 1
ATOM 1045 N N . ALA A 1 132 ? 16.594 6.552 -29.760 1.00 88.19 132 ALA A N 1
ATOM 1046 C CA . ALA A 1 132 ? 15.469 6.104 -28.948 1.00 88.19 132 ALA A CA 1
ATOM 1047 C C . ALA A 1 132 ? 14.707 7.271 -28.300 1.00 88.19 132 ALA A C 1
ATOM 1049 O O . ALA A 1 132 ? 13.476 7.244 -28.224 1.00 88.19 132 ALA A O 1
ATOM 1050 N N . ALA A 1 133 ? 15.414 8.312 -27.855 1.00 86.38 133 ALA A N 1
ATOM 1051 C CA . ALA A 1 133 ? 14.795 9.463 -27.216 1.00 86.38 133 ALA A CA 1
ATOM 1052 C C . ALA A 1 133 ? 14.024 10.312 -28.236 1.00 86.38 133 ALA A C 1
ATOM 1054 O O . ALA A 1 133 ? 12.910 10.750 -27.945 1.00 86.38 133 ALA A O 1
ATOM 1055 N N . GLU A 1 134 ? 14.575 10.508 -29.435 1.00 88.75 134 GLU A N 1
ATOM 1056 C CA . GLU A 1 134 ? 13.886 11.181 -30.546 1.00 88.75 134 GLU A CA 1
ATOM 1057 C C . GLU A 1 134 ? 12.651 10.386 -30.981 1.00 88.75 134 GLU A C 1
ATOM 1059 O O . GLU A 1 134 ? 11.548 10.928 -31.028 1.00 88.75 134 GLU A O 1
ATOM 1064 N N . TRP A 1 135 ? 12.790 9.068 -31.143 1.00 87.31 135 TRP A N 1
ATOM 1065 C CA . TRP A 1 135 ? 11.682 8.179 -31.481 1.00 87.31 135 TRP A CA 1
ATOM 1066 C C . TRP A 1 135 ? 10.531 8.268 -30.467 1.00 87.31 135 TRP A C 1
ATOM 1068 O O . TRP A 1 135 ? 9.369 8.393 -30.867 1.00 87.31 135 TRP A O 1
ATOM 1078 N N . VAL A 1 136 ? 10.834 8.277 -29.160 1.00 87.00 136 VAL A N 1
ATOM 1079 C CA . VAL A 1 136 ? 9.823 8.450 -28.102 1.00 87.00 136 VAL A CA 1
ATOM 1080 C C . VAL A 1 136 ? 9.181 9.838 -28.166 1.00 87.00 136 VAL A C 1
ATOM 1082 O O . VAL A 1 136 ? 7.956 9.930 -28.058 1.00 87.00 136 VAL A O 1
ATOM 1085 N N . ARG A 1 137 ? 9.966 10.910 -28.348 1.00 86.06 137 ARG A N 1
ATOM 1086 C CA . ARG A 1 137 ? 9.444 12.286 -28.485 1.00 86.06 137 ARG A CA 1
ATOM 1087 C C . ARG A 1 137 ? 8.476 12.399 -29.663 1.00 86.06 137 ARG A C 1
ATOM 1089 O O . ARG A 1 137 ? 7.365 12.904 -29.493 1.00 86.06 137 ARG A O 1
ATOM 1096 N N . ARG A 1 138 ? 8.847 11.835 -30.815 1.00 84.56 138 ARG A N 1
ATOM 1097 C CA . ARG A 1 138 ? 8.017 11.792 -32.024 1.00 84.56 138 ARG A CA 1
ATOM 1098 C C . ARG A 1 138 ? 6.704 11.042 -31.799 1.00 84.56 138 ARG A C 1
ATOM 1100 O O . ARG A 1 138 ? 5.652 11.525 -32.209 1.00 84.56 138 ARG A O 1
ATOM 1107 N N . ILE A 1 139 ? 6.731 9.896 -31.113 1.00 84.19 139 ILE A N 1
ATOM 1108 C CA . ILE A 1 139 ? 5.510 9.127 -30.805 1.00 84.19 139 ILE A CA 1
ATOM 1109 C C . ILE A 1 139 ? 4.629 9.827 -29.766 1.00 84.19 139 ILE A C 1
ATOM 1111 O O . ILE A 1 139 ? 3.405 9.778 -29.872 1.00 84.19 139 ILE A O 1
ATOM 1115 N N . ARG A 1 140 ? 5.223 10.501 -28.775 1.00 82.50 140 ARG A N 1
ATOM 1116 C CA . ARG A 1 140 ? 4.482 11.271 -27.761 1.00 82.50 140 ARG A CA 1
ATOM 1117 C C . ARG A 1 140 ? 3.931 12.602 -28.286 1.00 82.50 140 ARG A C 1
ATOM 1119 O O . ARG A 1 140 ? 3.256 13.300 -27.536 1.00 82.50 140 ARG A O 1
ATOM 1126 N N . GLY A 1 141 ? 4.161 12.925 -29.560 1.00 69.00 141 GLY A N 1
ATOM 1127 C CA . GLY A 1 141 ? 3.582 14.094 -30.216 1.00 69.00 141 GLY A CA 1
ATOM 1128 C C . GLY A 1 141 ? 4.283 15.409 -29.883 1.00 69.00 141 GLY A C 1
ATOM 1129 O O . GLY A 1 141 ? 3.664 16.461 -30.012 1.00 69.00 141 GLY A O 1
ATOM 1130 N N . SER A 1 142 ? 5.551 15.377 -29.464 1.00 57.59 142 SER A N 1
ATOM 1131 C CA . SER A 1 142 ? 6.348 16.598 -29.335 1.00 57.59 142 SER A CA 1
ATOM 1132 C C . SER A 1 142 ? 6.674 17.130 -30.732 1.00 57.59 142 SER A C 1
ATOM 1134 O O . SER A 1 142 ? 7.547 16.610 -31.418 1.00 57.59 142 SER A O 1
ATOM 1136 N N . THR A 1 143 ? 5.929 18.138 -31.172 1.00 51.72 143 THR A N 1
ATOM 1137 C CA . THR A 1 143 ? 6.394 19.126 -32.152 1.00 51.72 143 THR A CA 1
ATOM 1138 C C . THR A 1 143 ? 6.593 20.419 -31.370 1.00 51.72 143 THR A C 1
ATOM 1140 O O . THR A 1 143 ? 5.792 20.680 -30.471 1.00 51.72 143 THR A O 1
ATOM 1143 N N . ASP A 1 144 ? 7.680 21.131 -31.666 1.00 44.53 144 ASP A N 1
ATOM 1144 C CA . ASP A 1 144 ? 8.066 22.426 -31.081 1.00 44.53 144 ASP A CA 1
ATOM 1145 C C . ASP A 1 144 ? 6.896 23.389 -30.800 1.00 44.53 144 ASP A C 1
ATOM 1147 O O . ASP A 1 144 ? 5.964 23.478 -31.639 1.00 44.53 144 ASP A O 1
#

Secondary structure (DSSP, 8-state):
-EEE-TTS-EEE--TT------S---EEEEEEEEEEEEEEEE-SSS-EEEEE-TTS-EEEEE--HHHHHH-SS--TTSEEEEEEEEEEETTTTEEEEEEEEEEE-------HHHHHHHHHHHHHHHTT-SSHHHHHHHHTT---

Organism: NCBI:txid134537

pLDDT: mean 87.25, std 13.16, range [44.53, 98.31]

Sequence (144 aa):
MKIRTHLGAVIAIRSQTNFRAENEQRLVNVDRYVGGEVVDLGGATQPNAHSKLPDAKTLVVRTDRNVIRSESENHLYKQVFLRIRAKLDLEIDELSDAQLVEFAHYSPHFDPAAFEKLTAKGEEAWKDVGDAAEWVRRIRGSTD